Protein AF-A0A4Y2CVD7-F1 (afdb_monomer)

Organism: Araneus ventricosus (NCBI:txid182803)

InterPro domains:
  IPR005162 Retrotransposon-derived protein PEG10, N-terminal capsid-like domain [PF03732] (61-151)

Sequence (151 aa):
MTVKDSDKKSDGTPTILTYQLPRNPCFFSGDEKQDASRWLKDFERIASYNHWDDQMKLANVVFYLADTARLWFDNNEDDFTNWAAFQESLEKTFCRIEENRRQAERLLQTRAQLPGESSESYIQDVLSLCKRVNQSMPENEKIAHLMKGIN

Foldseek 3Di:
DDDDDDPPDPPPPPPPPPPDDQDDQAADALDLPDALVVSVVSLVVSCVVVVNDFVSSLVCVLVRYHHPRNVVCVVCVVQCPTNVSVVVVSCVRRHPLVVQLVVLVVCLVVQAADVVRDLVNSLVSLVVSQCSNPVPDDPVVSVVSSVVRYD

Secondary structure (DSSP, 8-state):
-------------------PPPP-PPPB---TTS-HHHHHHHHHHHHHHTT--HHHHHHHHGGGB-HHHHHHHHHHGGG-SSHHHHHHHHHHHH--HHHHHHHHHHHHHH--PPTT--HHHHHHHHHHHHHHH-TT--HHHHHHHHHHH--

Solvent-accessible surface area (backbone atoms only — not comparable to full-atom values): 9102 Å² total; per-residue (Å²): 135,90,86,82,87,80,84,81,76,78,84,75,73,79,81,77,80,77,82,74,77,77,69,79,62,76,73,41,42,67,51,90,89,5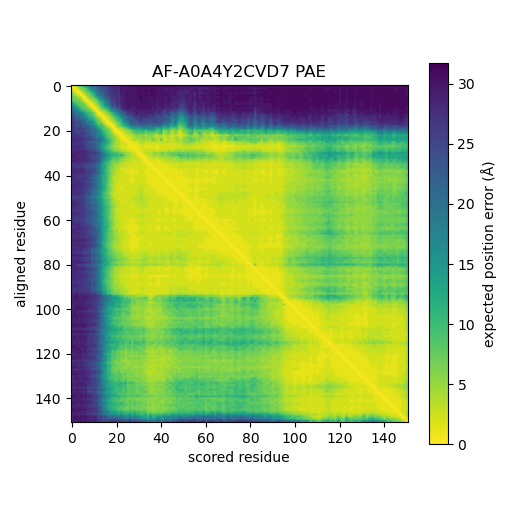4,56,47,67,59,51,52,52,52,39,51,54,35,33,58,75,59,68,46,50,57,68,53,44,54,73,48,48,66,81,32,36,31,68,61,36,32,55,52,42,72,74,46,52,89,69,46,83,44,43,65,53,41,51,54,50,49,42,71,74,53,42,54,60,70,59,55,20,54,51,26,46,56,48,54,75,70,51,54,63,52,94,90,58,52,69,66,59,44,51,53,51,52,53,51,28,45,43,53,53,35,79,81,61,52,68,71,59,53,48,53,51,54,62,72,18,66,128

pLDDT: mean 87.21, std 16.35, range [35.5, 97.69]

Radius of gyration: 24.81 Å; Cα contacts (8 Å, |Δi|>4): 114; chains: 1; bounding box: 77×60×50 Å

Nearest PDB structures (foldseek):
  6taq-assembly1_A  TM=8.197E-01  e=2.285E-03  Drosophila melanogaster
  6s7x-assembly1_B  TM=5.340E-01  e=1.467E-03  Drosophila melanogaster
  7r1z-assembly1_A  TM=5.371E-01  e=1.831E-03  Rattus norvegicus
  7r23-assembly1_A  TM=4.736E-01  e=2.162E-03  Homo sapiens
  6tno-assembly1_A  TM=9.244E-01  e=2.390E-01  Felis catus

Structure (mmCIF, N/CA/C/O backbone):
data_AF-A0A4Y2CVD7-F1
#
_entry.id   AF-A0A4Y2CVD7-F1
#
loop_
_atom_site.group_PDB
_atom_site.id
_atom_site.type_symbol
_atom_site.label_atom_id
_atom_site.label_alt_id
_atom_site.label_comp_id
_atom_site.label_asym_id
_atom_site.la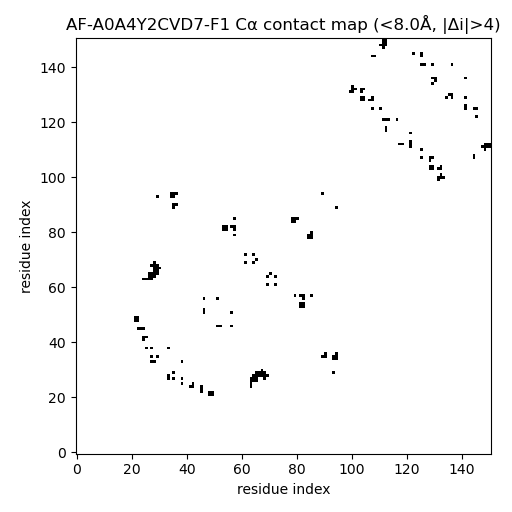bel_entity_id
_atom_site.label_seq_id
_atom_site.pdbx_PDB_ins_code
_atom_site.Cartn_x
_atom_site.Cartn_y
_atom_site.Cartn_z
_atom_site.occupancy
_atom_site.B_iso_or_equiv
_atom_site.auth_seq_id
_atom_site.auth_comp_id
_atom_site.auth_asym_id
_atom_site.auth_atom_id
_atom_site.pdbx_PDB_model_num
ATOM 1 N N . MET A 1 1 ? 60.241 -48.852 20.377 1.00 38.22 1 MET A N 1
ATOM 2 C CA . MET A 1 1 ? 59.762 -47.573 20.933 1.00 38.22 1 MET A CA 1
ATOM 3 C C . MET A 1 1 ? 58.635 -47.101 20.032 1.00 38.22 1 MET A C 1
ATOM 5 O O . MET A 1 1 ? 58.842 -46.948 18.839 1.00 38.22 1 MET A O 1
ATOM 9 N N . THR A 1 2 ? 57.431 -47.077 20.589 1.00 39.88 2 THR A N 1
ATOM 10 C CA . THR A 1 2 ? 56.164 -46.592 20.023 1.00 39.88 2 THR A CA 1
ATOM 11 C C . THR A 1 2 ? 56.212 -45.094 19.690 1.00 39.88 2 THR A C 1
ATOM 13 O O . THR A 1 2 ? 57.040 -44.401 20.272 1.00 39.88 2 THR A O 1
ATOM 16 N N . VAL A 1 3 ? 55.303 -44.637 18.806 1.00 35.50 3 VAL A N 1
ATOM 17 C CA . VAL A 1 3 ? 54.578 -43.328 18.712 1.00 35.50 3 VAL A CA 1
ATOM 18 C C . VAL A 1 3 ? 54.268 -43.085 17.216 1.00 35.50 3 VAL A C 1
ATOM 20 O O . VAL A 1 3 ? 55.183 -42.871 16.433 1.00 35.50 3 VAL A O 1
ATOM 23 N N . LYS A 1 4 ? 53.074 -43.464 16.734 1.00 35.88 4 LYS A N 1
ATOM 24 C CA . LYS A 1 4 ? 51.788 -42.721 16.650 1.00 35.88 4 LYS A CA 1
ATOM 25 C C . LYS A 1 4 ? 51.689 -41.732 15.472 1.00 35.88 4 LYS A C 1
ATOM 27 O O . LYS A 1 4 ? 52.351 -40.704 15.465 1.00 35.88 4 LYS A O 1
ATOM 32 N N . ASP A 1 5 ? 50.798 -42.108 14.552 1.00 41.47 5 ASP A N 1
ATOM 33 C CA . ASP A 1 5 ? 49.816 -41.351 13.760 1.00 41.47 5 ASP A CA 1
ATOM 34 C C . ASP A 1 5 ? 49.923 -39.828 13.647 1.00 41.47 5 ASP A C 1
ATOM 36 O O . ASP A 1 5 ? 49.992 -39.117 14.647 1.00 41.47 5 ASP A O 1
ATOM 40 N N . SER A 1 6 ? 49.683 -39.336 12.427 1.00 36.69 6 SER A N 1
ATOM 41 C CA . SER A 1 6 ? 48.754 -38.222 12.179 1.00 36.69 6 SER A CA 1
ATOM 42 C C . SER A 1 6 ? 48.288 -38.230 10.718 1.00 36.69 6 SER A C 1
ATOM 44 O O . SER A 1 6 ? 48.699 -37.396 9.914 1.00 36.69 6 SER A O 1
ATOM 46 N N . ASP A 1 7 ? 47.398 -39.169 10.382 1.00 42.44 7 ASP A N 1
ATOM 47 C CA . ASP A 1 7 ? 46.504 -39.020 9.232 1.00 42.44 7 ASP A CA 1
ATOM 48 C C . ASP A 1 7 ? 45.564 -37.840 9.502 1.00 42.44 7 ASP A C 1
ATOM 50 O O . ASP A 1 7 ? 44.662 -37.895 10.344 1.00 42.44 7 ASP A O 1
ATOM 54 N N . LYS A 1 8 ? 45.798 -36.734 8.797 1.00 43.03 8 LYS A N 1
ATOM 55 C CA . LYS A 1 8 ? 44.974 -35.530 8.873 1.00 43.03 8 LYS A CA 1
ATOM 56 C C . LYS A 1 8 ? 43.690 -35.776 8.075 1.00 43.03 8 LYS A C 1
ATOM 58 O O . LYS A 1 8 ? 43.620 -35.480 6.885 1.00 43.03 8 LYS A O 1
ATOM 63 N N . LYS A 1 9 ? 42.676 -36.352 8.730 1.00 38.94 9 LYS A N 1
ATOM 64 C CA . LYS A 1 9 ? 41.303 -36.410 8.207 1.00 38.94 9 LYS A CA 1
ATOM 65 C C . LYS A 1 9 ? 40.828 -34.985 7.922 1.00 38.94 9 LYS A C 1
ATOM 67 O O . LYS A 1 9 ? 40.829 -34.143 8.818 1.00 38.94 9 LYS A O 1
ATOM 72 N N . SER A 1 10 ? 40.442 -34.709 6.678 1.00 47.22 10 SER A N 1
ATOM 73 C CA . SER A 1 10 ? 39.703 -33.494 6.355 1.00 47.22 10 SER A CA 1
ATOM 74 C C . SER A 1 10 ? 38.309 -33.618 6.966 1.00 47.22 10 SER A C 1
ATOM 76 O O . SER A 1 10 ? 37.525 -34.465 6.534 1.00 47.22 10 SER A O 1
ATOM 78 N N . ASP A 1 11 ? 38.007 -32.787 7.959 1.00 44.97 11 ASP A N 1
ATOM 79 C CA . ASP A 1 11 ? 36.644 -32.579 8.445 1.00 44.97 11 ASP A CA 1
ATOM 80 C C . ASP A 1 11 ? 35.845 -31.865 7.346 1.00 44.97 11 ASP A C 1
ATOM 82 O O . ASP A 1 11 ? 35.737 -30.642 7.294 1.00 44.97 11 ASP A O 1
ATOM 86 N N . GLY A 1 12 ? 35.329 -32.649 6.402 1.00 53.34 12 GLY A N 1
ATOM 87 C CA . GLY A 1 12 ? 34.320 -32.203 5.456 1.00 53.34 12 GLY A CA 1
ATOM 88 C C . GLY A 1 12 ? 32.994 -32.101 6.189 1.00 53.34 12 GLY A C 1
ATOM 89 O O . GLY A 1 12 ? 32.190 -33.028 6.137 1.00 53.34 12 GLY A O 1
ATOM 90 N N . THR A 1 13 ? 32.768 -31.000 6.905 1.00 46.41 13 THR A N 1
ATOM 91 C CA . THR A 1 13 ? 31.423 -30.676 7.384 1.00 46.41 13 THR A CA 1
ATOM 92 C C . THR A 1 13 ? 30.534 -30.556 6.142 1.00 46.41 13 THR A C 1
ATOM 94 O O . THR A 1 13 ? 30.852 -29.746 5.267 1.00 46.41 13 THR A O 1
ATOM 97 N N . PRO A 1 14 ? 29.460 -31.352 5.995 1.00 54.00 14 PRO A N 1
ATOM 98 C CA . PRO A 1 14 ? 28.587 -31.219 4.843 1.00 54.00 14 PRO A CA 1
ATOM 99 C C . PRO A 1 14 ? 27.975 -29.821 4.881 1.00 54.00 14 PRO A C 1
ATOM 101 O O . PRO A 1 14 ? 27.267 -29.476 5.829 1.00 54.00 14 PRO A O 1
ATOM 104 N N . THR A 1 15 ? 28.250 -29.002 3.868 1.00 56.94 15 THR A N 1
ATOM 105 C CA . THR A 1 15 ? 27.484 -27.780 3.642 1.00 56.94 15 THR A CA 1
ATOM 106 C C . THR A 1 15 ? 26.055 -28.213 3.344 1.00 56.94 15 THR A C 1
ATOM 108 O O . THR A 1 15 ? 25.754 -28.690 2.251 1.00 56.94 15 THR A O 1
ATOM 111 N N . ILE A 1 16 ? 25.174 -28.114 4.338 1.00 57.75 16 ILE A N 1
ATOM 112 C CA . ILE A 1 16 ? 23.743 -28.307 4.127 1.00 57.7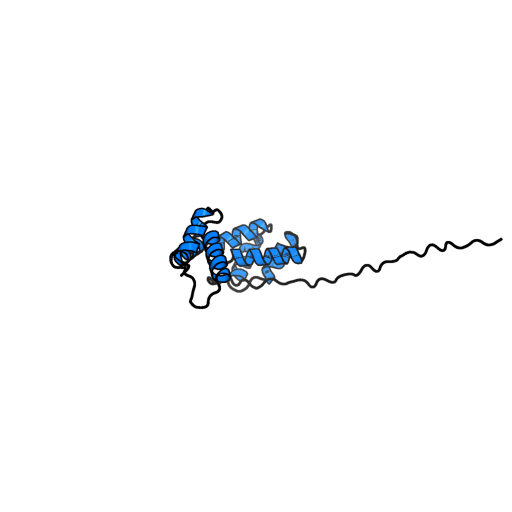5 16 ILE A CA 1
ATOM 113 C C . ILE A 1 16 ? 23.291 -27.140 3.249 1.00 57.75 16 ILE A C 1
ATOM 115 O O . ILE A 1 16 ? 23.147 -26.017 3.727 1.00 57.75 16 ILE A O 1
ATOM 119 N N . LEU A 1 17 ? 23.103 -27.401 1.954 1.00 55.69 17 LEU A N 1
ATOM 120 C CA . LEU A 1 17 ? 22.374 -26.509 1.061 1.00 55.69 17 LEU A CA 1
ATOM 121 C C . LEU A 1 17 ? 20.924 -26.478 1.544 1.00 55.69 17 LEU A C 1
ATOM 123 O O . LEU A 1 17 ? 20.125 -27.367 1.248 1.00 55.69 17 LEU A O 1
ATOM 127 N N . THR A 1 18 ? 20.591 -25.477 2.348 1.00 60.53 18 THR A N 1
ATOM 128 C CA . THR A 1 18 ? 19.207 -25.187 2.698 1.00 60.53 18 THR A CA 1
ATOM 129 C C . THR A 1 18 ? 18.528 -24.606 1.460 1.00 60.53 18 THR A C 1
ATOM 131 O O . THR A 1 18 ? 18.665 -23.428 1.145 1.00 60.53 18 THR A O 1
ATOM 134 N N . TYR A 1 19 ? 17.799 -25.444 0.723 1.00 66.00 19 TYR A N 1
ATOM 135 C CA . TYR A 1 19 ? 16.910 -24.977 -0.339 1.00 66.00 19 TYR A CA 1
ATOM 136 C C . TYR A 1 19 ? 15.770 -24.177 0.301 1.00 66.00 19 TYR A C 1
ATOM 138 O O . TYR A 1 19 ? 14.814 -24.748 0.827 1.00 66.00 19 TYR A O 1
ATOM 146 N N . GLN A 1 20 ? 15.885 -22.850 0.299 1.00 75.19 20 GLN A N 1
ATOM 147 C CA . GLN A 1 20 ? 14.770 -21.976 0.646 1.00 75.19 20 GLN A CA 1
ATOM 148 C C . GLN A 1 20 ? 13.830 -21.895 -0.557 1.00 75.19 20 GLN A C 1
ATOM 150 O O . GLN A 1 20 ? 14.219 -21.444 -1.632 1.00 75.19 20 GLN A O 1
ATOM 155 N N . LEU A 1 21 ? 12.596 -22.375 -0.384 1.00 83.75 21 LEU A N 1
ATOM 156 C CA . LEU A 1 21 ? 11.560 -22.233 -1.402 1.00 83.75 21 LEU A CA 1
ATOM 157 C C . LEU A 1 21 ? 11.180 -20.750 -1.527 1.00 83.75 21 LEU A C 1
ATOM 159 O O . LEU A 1 21 ? 10.841 -20.146 -0.502 1.00 83.75 21 LEU A O 1
ATOM 163 N N . PRO A 1 22 ? 11.198 -20.170 -2.742 1.00 82.62 22 PRO A N 1
ATOM 164 C CA . PRO A 1 22 ? 10.780 -18.791 -2.943 1.00 82.62 22 PRO A CA 1
ATOM 165 C C . PRO A 1 22 ? 9.350 -18.568 -2.451 1.00 82.62 22 PRO A C 1
ATOM 167 O O . PRO A 1 22 ? 8.468 -19.409 -2.645 1.00 82.62 22 PRO A O 1
ATOM 170 N N . ARG A 1 23 ? 9.113 -17.421 -1.813 1.00 88.38 23 ARG A N 1
ATOM 171 C CA . ARG A 1 23 ? 7.761 -16.965 -1.471 1.00 88.38 23 ARG A CA 1
ATOM 172 C C . ARG A 1 23 ? 7.203 -16.119 -2.605 1.00 88.38 23 ARG A C 1
ATOM 174 O O . ARG A 1 23 ? 7.941 -15.375 -3.239 1.00 88.38 23 ARG A O 1
ATOM 181 N N . ASN A 1 24 ? 5.893 -16.187 -2.807 1.00 88.81 24 ASN A N 1
ATOM 182 C CA . ASN A 1 24 ? 5.204 -15.415 -3.836 1.00 88.81 24 ASN A CA 1
ATOM 183 C C . ASN A 1 24 ? 4.330 -14.334 -3.182 1.00 88.81 24 ASN A C 1
ATOM 185 O O . ASN A 1 24 ? 3.574 -14.661 -2.259 1.00 88.81 24 ASN A O 1
ATOM 189 N N . PRO A 1 25 ? 4.418 -13.068 -3.626 1.00 86.25 25 PRO A N 1
ATOM 190 C CA . PRO A 1 25 ? 3.459 -12.030 -3.273 1.00 86.25 25 PRO A CA 1
ATOM 191 C C . PRO A 1 25 ? 2.021 -12.396 -3.644 1.00 86.25 25 PRO A C 1
ATOM 193 O O . PRO A 1 25 ? 1.766 -13.146 -4.586 1.00 86.25 25 PRO A O 1
ATOM 196 N N . CYS A 1 26 ? 1.066 -11.831 -2.904 1.00 90.75 26 CYS A N 1
ATOM 197 C CA . CYS A 1 26 ? -0.336 -11.848 -3.310 1.00 90.75 26 CYS A CA 1
ATOM 198 C C . CYS A 1 26 ? -0.532 -10.987 -4.565 1.00 90.75 26 CYS A C 1
ATOM 200 O O . CYS A 1 26 ? 0.205 -10.025 -4.774 1.00 90.75 26 CYS A O 1
ATOM 202 N N . PHE A 1 27 ? -1.560 -11.283 -5.358 1.00 94.50 27 PHE A N 1
ATOM 203 C CA . PHE A 1 27 ? -1.909 -10.458 -6.513 1.00 94.50 27 PHE A CA 1
ATOM 204 C C . PHE A 1 27 ? -2.490 -9.098 -6.101 1.00 94.50 27 PHE A C 1
ATOM 206 O O . PHE A 1 27 ? -3.274 -9.002 -5.149 1.00 94.50 27 PHE A O 1
ATOM 213 N N . PHE A 1 28 ? -2.152 -8.066 -6.867 1.00 96.19 28 PHE A N 1
ATOM 214 C CA . PHE A 1 28 ? -2.776 -6.749 -6.817 1.00 96.19 28 PHE A CA 1
ATOM 215 C C . PHE A 1 28 ? -3.563 -6.507 -8.100 1.00 96.19 28 PHE A C 1
ATOM 217 O O . PHE A 1 28 ? -2.984 -6.454 -9.181 1.00 96.19 28 PHE A O 1
ATOM 224 N N . SER A 1 29 ? -4.885 -6.388 -7.987 1.00 95.56 29 SER A N 1
ATOM 225 C CA . SER A 1 29 ? -5.784 -6.147 -9.119 1.00 95.56 29 SER A CA 1
ATOM 226 C C . SER A 1 29 ? -5.991 -4.660 -9.416 1.00 95.56 29 SER A C 1
ATOM 228 O O . SER A 1 29 ? -6.492 -4.301 -10.481 1.00 95.56 29 SER A O 1
ATOM 230 N N . GLY A 1 30 ? -5.621 -3.777 -8.482 1.00 90.75 30 GLY A N 1
ATOM 231 C CA . GLY A 1 30 ? -5.934 -2.350 -8.566 1.00 90.75 30 GLY A CA 1
ATOM 232 C C . GLY A 1 30 ? -7.369 -2.006 -8.148 1.00 90.75 30 GLY A C 1
ATOM 233 O O . GLY A 1 30 ? -7.835 -0.912 -8.456 1.00 90.75 30 GLY A O 1
ATOM 234 N N . ASP A 1 31 ? -8.076 -2.922 -7.470 1.00 88.38 31 ASP A N 1
ATOM 235 C CA . ASP A 1 31 ? -9.389 -2.660 -6.858 1.00 88.38 31 ASP A CA 1
ATOM 236 C C . ASP A 1 31 ? -9.265 -1.625 -5.722 1.00 88.38 31 ASP A C 1
ATOM 238 O O . ASP A 1 31 ? -8.308 -1.638 -4.949 1.00 88.38 31 ASP A O 1
ATOM 242 N N . GLU A 1 32 ? -10.277 -0.771 -5.569 1.00 78.00 32 GLU A N 1
ATOM 243 C CA . GLU A 1 32 ? -10.383 0.245 -4.516 1.00 78.00 32 GLU A CA 1
ATOM 244 C C . GLU A 1 32 ? -10.336 -0.345 -3.099 1.00 78.00 32 GLU A C 1
ATOM 246 O O . GLU A 1 32 ? -9.996 0.344 -2.139 1.00 78.00 32 GLU A O 1
ATOM 251 N N . LYS A 1 33 ? -10.684 -1.628 -2.952 1.00 80.69 33 LYS A N 1
ATOM 252 C CA . LYS A 1 33 ? -10.605 -2.349 -1.672 1.00 80.69 33 LYS A CA 1
ATOM 253 C C . LYS A 1 33 ? -9.177 -2.731 -1.282 1.00 80.69 33 LYS A C 1
ATOM 255 O O . LYS A 1 33 ? -8.946 -3.089 -0.124 1.00 80.69 33 LYS A O 1
ATOM 260 N N . GLN A 1 34 ? -8.236 -2.718 -2.225 1.00 85.25 34 GLN A N 1
ATOM 261 C CA . GLN A 1 34 ? -6.839 -3.051 -1.977 1.00 85.25 34 GLN A CA 1
ATOM 262 C C . GLN A 1 34 ? -6.028 -1.785 -1.691 1.00 85.25 34 GLN A C 1
ATOM 264 O O . GLN A 1 34 ? -6.097 -0.791 -2.405 1.00 85.25 34 GLN A O 1
ATOM 269 N N . ASP A 1 35 ? -5.207 -1.836 -0.645 1.00 86.38 35 ASP A N 1
ATOM 270 C CA . ASP A 1 35 ? -4.267 -0.765 -0.323 1.00 86.38 35 ASP A CA 1
ATOM 271 C C . ASP A 1 35 ? -2.937 -1.030 -1.044 1.00 86.38 35 ASP A C 1
ATOM 273 O O . ASP A 1 35 ? -2.188 -1.937 -0.665 1.00 86.38 35 ASP A O 1
ATOM 277 N N . ALA A 1 36 ? -2.653 -0.242 -2.086 1.00 91.44 36 ALA A N 1
ATOM 278 C CA . ALA A 1 36 ? -1.425 -0.340 -2.875 1.00 91.44 36 ALA A CA 1
ATOM 279 C C . ALA A 1 36 ? -0.156 -0.178 -2.023 1.00 91.44 36 ALA A C 1
ATOM 281 O O . ALA A 1 36 ? 0.792 -0.945 -2.190 1.00 91.44 36 ALA A O 1
ATOM 282 N N . SER A 1 37 ? -0.143 0.744 -1.050 1.00 88.75 37 SER A N 1
ATOM 283 C CA . SER A 1 37 ? 0.999 0.920 -0.143 1.00 88.75 37 SER A CA 1
ATOM 284 C C . SER A 1 37 ? 1.211 -0.307 0.738 1.00 88.75 37 SER A C 1
ATOM 286 O O . SER A 1 37 ? 2.348 -0.667 1.051 1.00 88.75 37 SER A O 1
ATOM 288 N N . ARG A 1 38 ? 0.125 -0.945 1.187 1.00 88.31 38 ARG A N 1
ATOM 289 C CA . ARG A 1 38 ? 0.214 -2.185 1.967 1.00 88.31 38 ARG A CA 1
ATOM 290 C C . ARG A 1 38 ? 0.735 -3.333 1.111 1.00 88.31 38 ARG A C 1
ATOM 292 O O . ARG A 1 38 ? 1.648 -4.030 1.545 1.00 88.31 38 ARG A O 1
ATOM 299 N N . TRP A 1 39 ? 0.188 -3.496 -0.090 1.00 94.38 39 TRP A N 1
ATOM 300 C CA . TRP A 1 39 ? 0.624 -4.527 -1.024 1.00 94.38 39 TRP A CA 1
ATOM 301 C C . TRP A 1 39 ? 2.107 -4.378 -1.386 1.00 94.38 39 TRP A C 1
ATOM 303 O O . TRP A 1 39 ? 2.855 -5.346 -1.273 1.00 94.38 39 TRP A O 1
ATOM 313 N N . LEU A 1 40 ? 2.560 -3.161 -1.708 1.00 95.00 40 LEU A N 1
ATOM 314 C CA . LEU A 1 40 ? 3.958 -2.885 -2.046 1.00 95.00 40 LEU A CA 1
ATOM 315 C C . LEU A 1 40 ? 4.910 -3.231 -0.888 1.00 95.00 40 LEU A C 1
ATOM 317 O O . LEU A 1 40 ? 5.965 -3.822 -1.103 1.00 95.00 40 LEU A O 1
ATOM 321 N N . LYS A 1 41 ? 4.522 -2.940 0.362 1.00 93.31 41 LYS A N 1
ATOM 322 C CA . LYS A 1 41 ? 5.304 -3.328 1.553 1.00 93.31 41 LYS A CA 1
ATOM 323 C C . LYS A 1 41 ? 5.418 -4.842 1.715 1.00 93.31 41 LYS A C 1
ATOM 325 O O . LYS A 1 41 ? 6.470 -5.334 2.125 1.00 93.31 41 LYS A O 1
ATOM 330 N N . ASP A 1 42 ? 4.347 -5.579 1.433 1.00 94.75 42 ASP A N 1
ATOM 331 C CA . ASP A 1 42 ? 4.370 -7.040 1.502 1.00 94.75 42 ASP A CA 1
ATOM 332 C C . ASP A 1 42 ? 5.180 -7.643 0.340 1.00 94.75 42 ASP A C 1
ATOM 334 O O . ASP A 1 42 ? 5.948 -8.581 0.566 1.00 94.75 42 ASP A O 1
ATOM 338 N N . PHE A 1 43 ? 5.106 -7.055 -0.861 1.00 96.44 43 PHE A N 1
ATOM 339 C CA . PHE A 1 43 ? 5.971 -7.394 -1.994 1.00 96.44 43 PHE A CA 1
ATOM 340 C C . PHE A 1 43 ? 7.454 -7.214 -1.638 1.00 96.44 43 PHE A C 1
ATOM 342 O O . PHE A 1 43 ?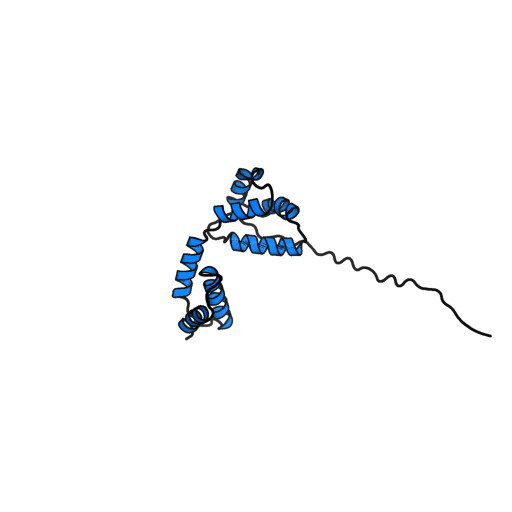 8.232 -8.151 -1.788 1.00 96.44 43 PHE A O 1
ATOM 349 N N . GLU A 1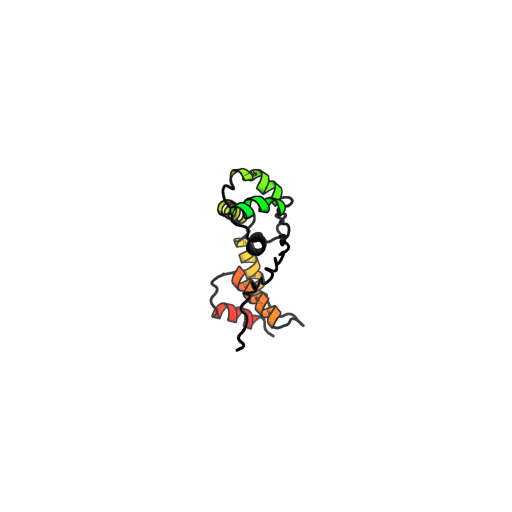 44 ? 7.843 -6.066 -1.077 1.00 96.06 44 GLU A N 1
ATOM 350 C CA . GLU A 1 44 ? 9.227 -5.771 -0.667 1.00 96.06 44 GLU A CA 1
ATOM 351 C C . GLU A 1 44 ? 9.748 -6.727 0.413 1.00 96.06 44 GLU A C 1
ATOM 353 O O . GLU A 1 44 ? 10.909 -7.150 0.391 1.00 96.06 44 GLU A O 1
ATOM 358 N N . ARG A 1 45 ? 8.886 -7.129 1.355 1.00 95.88 45 ARG A N 1
ATOM 359 C CA . ARG A 1 45 ? 9.237 -8.136 2.365 1.00 95.88 45 ARG A CA 1
ATOM 360 C C . ARG A 1 45 ? 9.552 -9.485 1.715 1.00 95.88 45 ARG A C 1
ATOM 362 O O . ARG A 1 45 ? 10.477 -10.172 2.147 1.00 95.88 45 ARG A O 1
ATOM 369 N N . ILE A 1 46 ? 8.789 -9.868 0.695 1.00 95.56 46 ILE A N 1
ATOM 370 C CA . ILE A 1 46 ? 8.985 -11.127 -0.029 1.00 95.56 46 ILE A CA 1
ATOM 371 C C . ILE A 1 46 ? 10.198 -11.046 -0.953 1.00 95.56 46 ILE A C 1
ATOM 373 O O . ILE A 1 46 ? 10.999 -11.974 -0.959 1.00 95.56 46 ILE A O 1
ATOM 377 N N . ALA A 1 47 ? 10.392 -9.924 -1.642 1.00 95.50 47 ALA A N 1
ATOM 378 C CA . ALA A 1 47 ? 11.591 -9.649 -2.422 1.00 95.50 47 ALA A CA 1
ATOM 379 C C . ALA A 1 47 ? 12.850 -9.763 -1.552 1.00 95.50 47 ALA A C 1
ATOM 381 O O . ALA A 1 47 ? 13.804 -10.433 -1.933 1.00 95.50 47 ALA A O 1
ATOM 382 N N . SER A 1 48 ? 12.813 -9.209 -0.335 1.00 95.44 48 SER A N 1
ATOM 383 C CA . SER A 1 48 ? 13.912 -9.323 0.631 1.00 95.44 48 SER A CA 1
ATOM 384 C C . SER A 1 48 ? 14.173 -10.773 1.052 1.00 95.44 48 SER A C 1
ATOM 386 O O . SER A 1 48 ? 15.326 -11.189 1.122 1.00 95.44 48 SER A O 1
ATOM 388 N N . TYR A 1 49 ? 13.116 -11.554 1.310 1.00 93.38 49 TYR A N 1
ATOM 389 C CA . TYR A 1 49 ? 13.228 -12.982 1.634 1.00 93.38 49 TYR A CA 1
ATOM 390 C C . TYR A 1 49 ? 13.787 -13.803 0.463 1.00 93.38 49 TYR A C 1
ATOM 392 O O . TYR A 1 49 ? 14.585 -14.707 0.675 1.00 93.38 49 TYR A O 1
ATOM 400 N N . ASN A 1 50 ? 13.395 -13.469 -0.767 1.00 94.19 50 ASN A N 1
ATOM 401 C CA . ASN A 1 50 ? 13.864 -14.121 -1.988 1.00 94.19 50 ASN A CA 1
ATOM 402 C C . ASN A 1 50 ? 15.218 -13.585 -2.486 1.00 94.19 50 ASN A C 1
ATOM 404 O O . ASN A 1 50 ? 15.703 -14.049 -3.516 1.00 94.19 50 ASN A O 1
ATOM 408 N N . HIS A 1 51 ? 15.812 -12.607 -1.792 1.00 93.94 51 HIS A N 1
ATOM 409 C CA . HIS A 1 51 ? 17.039 -11.918 -2.199 1.00 93.94 51 HIS A CA 1
ATOM 410 C C . HIS A 1 51 ? 16.964 -11.268 -3.592 1.00 93.94 51 HIS A C 1
ATOM 412 O O . HIS A 1 51 ? 17.948 -11.248 -4.328 1.00 93.94 51 HIS A O 1
ATOM 418 N N . TRP A 1 52 ? 15.800 -10.728 -3.956 1.00 95.94 52 TRP A N 1
ATOM 419 C CA . TRP A 1 52 ? 15.637 -9.960 -5.186 1.00 95.94 52 TRP A CA 1
ATOM 420 C C . TRP A 1 52 ? 16.246 -8.568 -5.034 1.00 95.94 52 TRP A C 1
ATOM 422 O O . TRP A 1 52 ? 15.854 -7.796 -4.153 1.00 95.94 52 TRP A O 1
ATOM 432 N N . ASP A 1 53 ? 17.172 -8.243 -5.930 1.00 96.75 53 ASP A N 1
ATOM 433 C CA . ASP A 1 53 ? 17.596 -6.867 -6.166 1.00 96.75 53 ASP A CA 1
ATOM 434 C C . ASP A 1 53 ? 16.520 -6.079 -6.937 1.00 96.75 53 ASP A C 1
ATOM 436 O O . ASP A 1 53 ? 15.490 -6.619 -7.348 1.00 96.75 53 ASP A O 1
ATOM 440 N N . ASP A 1 54 ? 16.735 -4.779 -7.123 1.00 97.38 54 ASP A N 1
ATOM 441 C CA . ASP A 1 54 ? 15.745 -3.903 -7.756 1.00 97.38 54 ASP A CA 1
ATOM 442 C C . ASP A 1 54 ? 15.461 -4.271 -9.222 1.00 97.38 54 ASP A C 1
ATOM 444 O O . ASP A 1 54 ? 14.333 -4.102 -9.690 1.00 97.38 54 ASP A O 1
ATOM 448 N N . GLN A 1 55 ? 16.439 -4.839 -9.936 1.00 96.50 55 GLN A N 1
ATOM 449 C CA . GLN A 1 55 ? 16.233 -5.320 -11.300 1.00 96.50 55 GLN A CA 1
ATOM 450 C C . GLN A 1 55 ? 15.330 -6.558 -11.304 1.00 96.50 55 GLN A C 1
ATOM 452 O O . GLN A 1 55 ? 14.389 -6.639 -12.096 1.00 96.50 55 GLN A O 1
ATOM 457 N N . MET A 1 56 ? 15.568 -7.506 -10.394 1.00 96.50 56 MET A N 1
ATOM 458 C CA . MET A 1 56 ? 14.711 -8.673 -10.214 1.00 96.50 56 MET A CA 1
ATOM 459 C C . MET A 1 56 ? 13.306 -8.273 -9.770 1.00 96.50 56 MET A C 1
ATOM 461 O O . MET A 1 56 ? 12.342 -8.819 -10.300 1.00 96.50 56 MET A O 1
ATOM 465 N N . LYS A 1 57 ? 13.156 -7.321 -8.843 1.00 97.25 57 LYS A N 1
ATOM 466 C CA . LYS A 1 57 ? 11.836 -6.824 -8.418 1.00 97.25 57 LYS A CA 1
ATOM 467 C C . LYS A 1 57 ? 11.033 -6.318 -9.608 1.00 97.25 57 LYS A C 1
ATOM 469 O O . LYS A 1 57 ? 9.909 -6.770 -9.809 1.00 97.25 57 LYS A O 1
ATOM 474 N N . LEU A 1 58 ? 11.632 -5.448 -10.420 1.00 96.94 58 LEU A N 1
ATOM 475 C CA . LEU A 1 58 ? 10.985 -4.879 -11.596 1.00 96.94 58 LEU A CA 1
ATOM 476 C C . LEU A 1 58 ? 10.643 -5.949 -12.646 1.00 96.94 58 LEU A C 1
ATOM 478 O O . LEU A 1 58 ? 9.532 -5.959 -13.163 1.00 96.94 58 LEU A O 1
ATOM 482 N N . ALA A 1 59 ? 11.542 -6.904 -12.899 1.00 95.62 59 ALA A N 1
ATOM 483 C CA . ALA A 1 59 ? 11.273 -8.010 -13.822 1.00 95.62 59 ALA A CA 1
ATOM 484 C C . ALA A 1 59 ? 10.154 -8.950 -13.333 1.00 95.62 59 ALA A C 1
ATOM 486 O O . ALA A 1 59 ? 9.486 -9.595 -14.138 1.00 95.62 59 ALA A O 1
ATOM 487 N N . ASN A 1 60 ? 9.955 -9.057 -12.015 1.00 96.00 60 ASN A N 1
ATOM 488 C CA . ASN A 1 60 ? 8.980 -9.972 -11.429 1.00 96.00 60 ASN A CA 1
ATOM 489 C C . ASN A 1 60 ? 7.622 -9.324 -11.128 1.00 96.00 60 ASN A C 1
ATOM 491 O O . ASN A 1 60 ? 6.621 -10.037 -11.064 1.00 96.00 60 ASN A O 1
ATOM 495 N N . VAL A 1 61 ? 7.557 -8.006 -10.915 1.00 96.75 61 VAL A N 1
ATOM 496 C CA . VAL A 1 61 ? 6.361 -7.347 -10.364 1.00 96.75 61 VAL A CA 1
ATOM 497 C C . VAL A 1 61 ? 5.115 -7.553 -11.223 1.00 96.75 61 VAL A C 1
ATOM 499 O O . VAL A 1 61 ? 4.040 -7.802 -10.682 1.00 96.75 61 VAL A O 1
ATOM 502 N N . VAL A 1 62 ? 5.272 -7.567 -12.548 1.00 96.50 62 VAL A N 1
ATOM 503 C CA . VAL A 1 62 ? 4.188 -7.762 -13.520 1.00 96.50 62 VAL A CA 1
ATOM 504 C C . VAL A 1 62 ? 3.438 -9.089 -13.335 1.00 96.50 62 VAL A C 1
ATOM 506 O O . VAL A 1 62 ? 2.234 -9.164 -13.590 1.00 96.50 62 VAL A O 1
ATOM 509 N N . PHE A 1 63 ? 4.108 -10.132 -12.826 1.00 96.44 63 PHE A N 1
ATOM 510 C CA . PHE A 1 63 ? 3.487 -11.433 -12.548 1.00 96.44 63 PHE A CA 1
ATOM 511 C C . PHE A 1 63 ? 2.580 -11.421 -11.320 1.00 96.44 63 PHE A C 1
ATOM 513 O O . PHE A 1 63 ? 1.834 -12.372 -11.114 1.00 96.44 63 PHE A O 1
ATOM 520 N N . TYR A 1 64 ? 2.628 -10.358 -10.519 1.00 97.00 64 TYR A N 1
ATOM 521 C CA . TYR A 1 64 ? 1.798 -10.174 -9.330 1.00 97.00 64 TYR A CA 1
ATOM 522 C C . TYR A 1 64 ? 0.775 -9.051 -9.506 1.00 97.00 64 TYR A C 1
ATOM 524 O O . TYR A 1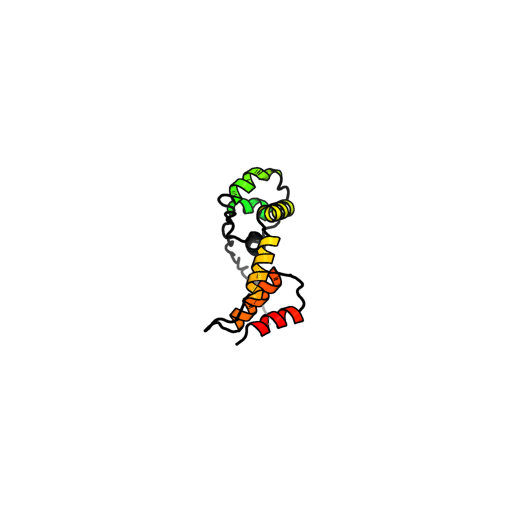 64 ? 0.069 -8.710 -8.556 1.00 97.00 64 TYR A O 1
ATOM 532 N N . LEU A 1 65 ? 0.658 -8.506 -10.718 1.00 97.31 65 LEU A N 1
ATOM 533 C CA . LEU A 1 65 ? -0.393 -7.573 -11.101 1.00 97.31 65 LEU A CA 1
ATOM 534 C C . LEU A 1 65 ? -1.495 -8.313 -11.862 1.00 97.31 65 LEU A C 1
ATOM 536 O O . LEU A 1 65 ? -1.227 -9.177 -12.699 1.00 97.31 65 LEU A O 1
ATOM 540 N N . ALA A 1 66 ? -2.739 -7.952 -11.576 1.00 97.06 66 ALA A N 1
ATOM 541 C CA . ALA A 1 66 ? -3.935 -8.480 -12.216 1.00 97.06 66 ALA A CA 1
ATOM 542 C C . ALA A 1 66 ? -4.851 -7.333 -12.668 1.00 97.06 66 ALA A C 1
ATOM 544 O O . ALA A 1 66 ? -4.681 -6.190 -12.243 1.00 97.06 66 ALA A O 1
ATOM 545 N N . ASP A 1 67 ? -5.816 -7.646 -13.531 1.00 97.00 67 ASP A N 1
ATOM 546 C CA . ASP A 1 67 ? -6.905 -6.755 -13.945 1.00 97.00 67 ASP A CA 1
ATOM 547 C C . ASP A 1 67 ? -6.441 -5.323 -14.291 1.00 97.00 67 ASP A C 1
ATOM 549 O O . ASP A 1 67 ? -5.576 -5.128 -15.148 1.00 97.00 67 ASP A O 1
ATOM 553 N N . THR A 1 68 ? -7.003 -4.312 -13.624 1.00 96.56 68 THR A N 1
ATOM 554 C CA . THR A 1 68 ? -6.708 -2.893 -13.845 1.00 96.56 68 THR A CA 1
ATOM 555 C C . THR A 1 68 ? -5.238 -2.570 -13.609 1.00 96.56 68 THR A C 1
ATOM 557 O O . THR A 1 68 ? -4.651 -1.820 -14.385 1.00 96.56 68 THR A O 1
ATOM 560 N N . ALA A 1 69 ? -4.625 -3.137 -12.567 1.00 97.12 69 ALA A N 1
ATOM 561 C CA . ALA A 1 69 ? -3.212 -2.908 -12.285 1.00 97.12 69 ALA A CA 1
ATOM 562 C C . ALA A 1 69 ? -2.308 -3.514 -13.363 1.00 97.12 69 ALA A C 1
ATOM 564 O O . ALA A 1 69 ? -1.292 -2.916 -13.710 1.00 97.12 69 ALA A O 1
ATOM 565 N N . ARG A 1 70 ? -2.689 -4.662 -13.937 1.00 97.62 70 ARG A N 1
ATOM 566 C CA . ARG A 1 70 ? -1.936 -5.260 -15.042 1.00 97.62 70 ARG A CA 1
ATOM 567 C C . ARG A 1 70 ? -2.025 -4.412 -16.309 1.00 97.62 70 ARG A C 1
ATOM 569 O O . ARG A 1 70 ? -0.995 -4.087 -16.882 1.00 97.62 70 ARG A O 1
ATOM 576 N N . LEU A 1 71 ? -3.231 -3.987 -16.684 1.00 97.62 71 LEU A N 1
ATOM 577 C CA . LEU A 1 71 ? -3.432 -3.097 -17.834 1.00 97.62 71 LEU A CA 1
ATOM 578 C C . LEU A 1 71 ? -2.706 -1.759 -17.657 1.00 97.62 71 LEU A C 1
ATOM 580 O O . LEU A 1 71 ? -2.134 -1.230 -18.604 1.00 97.62 71 LEU A O 1
ATOM 584 N N . TRP A 1 72 ? -2.723 -1.202 -16.445 1.00 97.31 72 TRP A N 1
ATOM 585 C CA . TRP A 1 72 ? -1.957 -0.002 -16.127 1.00 97.31 72 TRP A CA 1
ATOM 586 C C . TRP A 1 72 ? -0.454 -0.225 -16.312 1.00 97.31 72 TRP A C 1
ATOM 588 O O . TRP A 1 72 ? 0.192 0.632 -16.905 1.00 97.31 72 TRP A O 1
ATOM 598 N N . PHE A 1 73 ? 0.090 -1.355 -15.854 1.00 97.69 73 PHE A N 1
ATOM 599 C CA . PHE A 1 73 ? 1.507 -1.657 -16.040 1.00 97.69 73 PHE A CA 1
ATOM 600 C C . PHE A 1 73 ? 1.865 -1.731 -17.522 1.00 97.69 73 PHE A C 1
ATOM 602 O O . PHE A 1 73 ? 2.750 -1.007 -17.954 1.00 97.69 73 PHE A O 1
ATOM 609 N N . ASP A 1 74 ? 1.122 -2.524 -18.297 1.00 97.44 74 ASP A N 1
ATOM 610 C CA . ASP A 1 74 ? 1.379 -2.721 -19.728 1.00 97.44 74 ASP A CA 1
ATOM 611 C C . ASP A 1 74 ? 1.318 -1.382 -20.507 1.00 97.44 74 ASP A C 1
ATOM 613 O O . ASP A 1 74 ? 2.075 -1.163 -21.447 1.00 97.44 74 ASP A O 1
ATOM 617 N N . ASN A 1 75 ? 0.457 -0.442 -20.092 1.00 97.25 75 ASN A N 1
ATOM 618 C CA . ASN A 1 75 ? 0.346 0.887 -20.712 1.00 97.25 75 ASN A CA 1
ATOM 619 C C . ASN A 1 75 ? 1.492 1.855 -20.366 1.00 97.25 75 ASN A C 1
ATOM 621 O O . ASN A 1 75 ? 1.632 2.873 -21.040 1.00 97.25 75 ASN A O 1
ATOM 625 N N . ASN A 1 76 ? 2.246 1.596 -19.295 1.00 96.50 76 ASN A N 1
ATOM 626 C CA . ASN A 1 76 ? 3.300 2.484 -18.785 1.00 96.50 76 ASN A CA 1
ATOM 627 C C . ASN A 1 76 ? 4.655 1.754 -18.674 1.00 96.50 76 ASN A C 1
ATOM 629 O O . ASN A 1 76 ? 5.570 2.261 -18.031 1.00 96.50 76 ASN A O 1
ATOM 633 N N . GLU A 1 77 ? 4.790 0.559 -19.262 1.00 94.81 77 GLU A N 1
ATOM 634 C CA . GLU A 1 77 ? 5.947 -0.324 -19.062 1.00 94.81 77 GLU A CA 1
ATOM 635 C C . GLU A 1 77 ? 7.265 0.353 -19.466 1.00 94.81 77 GLU A C 1
ATOM 637 O O . GLU A 1 77 ? 8.252 0.270 -18.733 1.00 94.81 77 GLU A O 1
ATOM 642 N N . ASP A 1 78 ? 7.249 1.108 -20.568 1.00 95.44 78 ASP A N 1
ATOM 643 C CA . ASP A 1 78 ? 8.405 1.855 -21.078 1.00 95.44 78 ASP A CA 1
ATOM 644 C C . ASP A 1 78 ? 8.903 2.951 -20.111 1.00 95.44 78 ASP A C 1
ATOM 646 O O . ASP A 1 78 ? 10.077 3.332 -20.155 1.00 95.44 78 ASP A O 1
ATOM 650 N N . ASP A 1 79 ? 8.049 3.438 -19.202 1.00 94.44 79 ASP A N 1
ATOM 651 C CA . ASP A 1 79 ? 8.403 4.472 -18.223 1.00 94.44 79 ASP A CA 1
ATOM 652 C C . ASP A 1 79 ? 9.107 3.887 -16.982 1.00 94.44 79 ASP A C 1
ATOM 654 O O . ASP A 1 79 ? 9.798 4.600 -16.240 1.00 94.44 79 ASP A O 1
ATOM 658 N N . PHE A 1 80 ? 8.986 2.577 -16.741 1.00 95.19 80 PHE A N 1
ATOM 659 C CA . PHE A 1 80 ? 9.546 1.909 -15.564 1.00 95.19 80 PHE A CA 1
ATOM 660 C C . PHE A 1 80 ? 11.011 1.520 -15.766 1.00 95.19 80 PHE A C 1
ATOM 662 O O . PHE A 1 80 ? 11.387 0.355 -15.763 1.00 95.19 80 PHE A O 1
ATOM 669 N N . THR A 1 81 ? 11.881 2.521 -15.888 1.00 94.31 81 THR A N 1
ATOM 670 C CA . THR A 1 81 ? 13.327 2.308 -16.106 1.00 94.31 81 THR A CA 1
ATOM 671 C C . THR A 1 81 ? 14.060 1.686 -14.911 1.00 94.31 81 THR A C 1
ATOM 673 O O . THR A 1 81 ? 15.160 1.155 -15.055 1.00 94.31 81 THR A O 1
ATOM 676 N N . ASN A 1 82 ? 13.485 1.787 -13.713 1.00 96.25 82 ASN A N 1
ATOM 677 C CA . ASN A 1 82 ? 14.020 1.239 -12.474 1.00 96.25 82 ASN A CA 1
ATOM 678 C C . ASN A 1 82 ? 12.890 1.032 -11.453 1.00 96.25 82 ASN A C 1
ATOM 680 O O . ASN A 1 82 ? 11.774 1.525 -11.628 1.00 96.25 82 ASN A O 1
ATOM 684 N N . TRP A 1 83 ? 13.192 0.317 -10.369 1.00 97.38 83 TRP A N 1
ATOM 685 C CA . TRP A 1 83 ? 12.210 0.001 -9.333 1.00 97.38 83 TRP A CA 1
ATOM 686 C C . TRP A 1 83 ? 11.589 1.247 -8.682 1.00 97.38 83 TRP A C 1
ATOM 688 O O . TRP A 1 83 ? 10.379 1.280 -8.475 1.00 97.38 83 TRP A O 1
ATOM 698 N N . ALA A 1 84 ? 12.373 2.301 -8.440 1.00 96.88 84 ALA A N 1
ATOM 699 C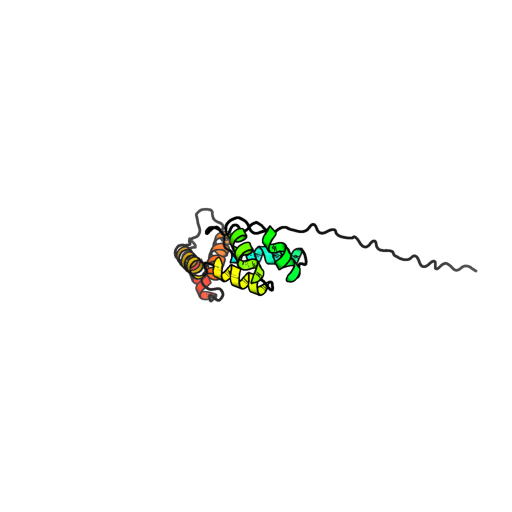 CA . ALA A 1 84 ? 11.866 3.528 -7.827 1.00 96.88 84 ALA A CA 1
ATOM 700 C C . ALA A 1 84 ? 10.839 4.248 -8.722 1.00 96.88 84 ALA A C 1
ATOM 702 O O . ALA A 1 84 ? 9.812 4.701 -8.222 1.00 96.88 84 ALA A O 1
ATOM 703 N N . ALA A 1 85 ? 11.067 4.288 -10.041 1.00 96.75 85 ALA A N 1
ATOM 704 C CA . ALA A 1 85 ? 10.114 4.854 -11.001 1.00 96.75 85 ALA A CA 1
ATOM 705 C C . ALA A 1 85 ? 8.776 4.093 -11.001 1.00 96.75 85 ALA A C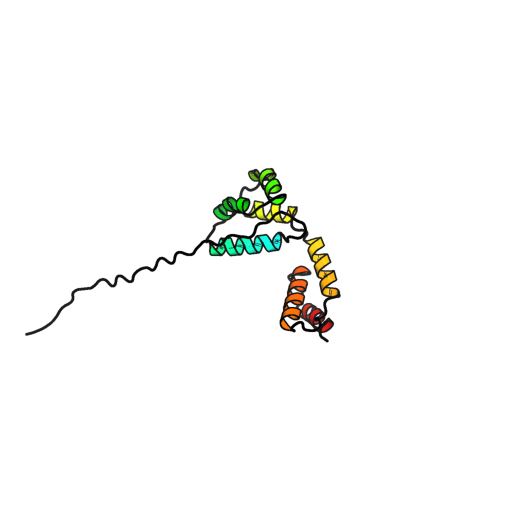 1
ATOM 707 O O . ALA A 1 85 ? 7.704 4.703 -11.016 1.00 96.75 85 ALA A O 1
ATOM 708 N N . PHE A 1 86 ? 8.828 2.759 -10.917 1.00 97.44 86 PHE A N 1
ATOM 709 C CA . PHE A 1 86 ? 7.629 1.939 -10.748 1.00 97.44 86 PHE A CA 1
ATOM 710 C C . PHE A 1 86 ? 6.905 2.253 -9.429 1.00 97.44 86 PHE A C 1
ATOM 712 O O . PHE A 1 86 ? 5.693 2.464 -9.439 1.00 97.44 86 PHE A O 1
ATOM 719 N N . GLN A 1 87 ? 7.629 2.316 -8.303 1.00 96.25 87 GLN A N 1
ATOM 720 C CA . GLN A 1 87 ? 7.043 2.608 -6.988 1.00 96.25 87 GLN A CA 1
ATOM 721 C C . GLN A 1 87 ? 6.333 3.963 -6.974 1.00 96.25 87 GLN A C 1
ATOM 723 O O . GLN A 1 87 ? 5.176 4.036 -6.569 1.00 96.25 87 GLN A O 1
ATOM 728 N N . GLU A 1 88 ? 6.989 5.014 -7.470 1.00 94.38 88 GLU A N 1
ATOM 729 C CA . GLU A 1 88 ? 6.411 6.358 -7.539 1.00 94.38 88 GLU A CA 1
ATOM 730 C C . GLU A 1 88 ? 5.133 6.376 -8.388 1.00 94.38 88 GLU A C 1
ATOM 732 O O . GLU A 1 88 ? 4.113 6.938 -7.979 1.00 94.38 88 GLU A O 1
ATOM 737 N N . SER A 1 89 ? 5.153 5.722 -9.551 1.00 95.12 89 SER A N 1
ATOM 738 C CA . SER A 1 89 ? 3.994 5.678 -10.443 1.00 95.12 89 SER A CA 1
ATOM 739 C C . SER A 1 89 ? 2.839 4.853 -9.859 1.00 95.12 89 SER A C 1
ATOM 741 O O . SER A 1 89 ? 1.677 5.270 -9.936 1.00 95.12 89 SER A O 1
ATOM 743 N N . LEU A 1 90 ? 3.141 3.717 -9.214 1.00 95.00 90 LEU A N 1
ATOM 744 C CA . LEU A 1 90 ? 2.157 2.887 -8.514 1.00 95.00 90 LEU A CA 1
ATOM 745 C C . LEU A 1 90 ? 1.494 3.686 -7.392 1.00 95.00 90 LEU A C 1
ATOM 747 O O . LEU A 1 90 ? 0.267 3.693 -7.274 1.00 95.00 90 LEU A O 1
ATOM 751 N N . GLU A 1 91 ? 2.297 4.381 -6.585 1.00 91.31 91 GLU A N 1
ATOM 752 C CA . GLU A 1 91 ? 1.792 5.198 -5.492 1.00 91.31 91 GLU A CA 1
ATOM 753 C C . GLU A 1 91 ? 0.929 6.346 -6.009 1.00 91.31 91 GLU A C 1
ATOM 755 O O . GLU A 1 91 ? -0.191 6.540 -5.544 1.00 91.31 91 GLU A O 1
ATOM 760 N N . LYS A 1 92 ? 1.382 7.058 -7.037 1.00 90.81 92 LYS A N 1
ATOM 761 C CA . LYS A 1 92 ? 0.607 8.144 -7.641 1.00 90.81 92 LYS A CA 1
ATOM 762 C C . LYS A 1 92 ? -0.731 7.675 -8.223 1.00 90.81 92 LYS A C 1
ATOM 764 O O . LYS A 1 92 ? -1.709 8.417 -8.164 1.00 90.81 92 LYS A O 1
ATOM 769 N N . THR A 1 93 ? -0.772 6.474 -8.798 1.00 92.25 93 THR A N 1
ATOM 770 C CA . THR A 1 93 ? -1.956 5.956 -9.500 1.00 92.25 93 THR A CA 1
ATOM 771 C C . THR A 1 93 ? -2.951 5.296 -8.549 1.00 92.25 93 THR A C 1
ATOM 773 O O . THR A 1 93 ? -4.154 5.532 -8.648 1.00 92.25 93 THR A O 1
ATOM 776 N N . PHE A 1 94 ? -2.463 4.474 -7.617 1.00 91.94 94 PHE A N 1
ATOM 777 C CA . PHE A 1 94 ? -3.309 3.618 -6.786 1.00 91.94 94 PHE A CA 1
ATOM 778 C C . PHE A 1 94 ? -3.303 3.986 -5.301 1.00 91.94 94 PHE A C 1
ATOM 780 O O . PHE A 1 94 ? -4.224 3.585 -4.584 1.00 91.94 94 PHE A O 1
ATOM 787 N N . CYS A 1 95 ? -2.328 4.756 -4.800 1.00 84.31 95 CYS A N 1
ATOM 788 C CA . CYS A 1 95 ? -2.369 5.184 -3.405 1.00 84.31 95 CYS A CA 1
ATOM 789 C C . CYS A 1 95 ? -3.306 6.379 -3.243 1.00 84.31 95 CYS A C 1
ATOM 791 O O . CYS A 1 95 ? -2.980 7.532 -3.516 1.00 84.31 95 CYS A O 1
ATOM 793 N N . ARG A 1 96 ? -4.475 6.109 -2.670 1.00 81.62 96 ARG A N 1
ATOM 794 C CA . ARG A 1 96 ? -5.440 7.132 -2.258 1.00 81.62 96 ARG A CA 1
ATOM 795 C C . ARG A 1 96 ? -5.064 7.711 -0.896 1.00 81.62 96 ARG A C 1
ATOM 797 O O . ARG A 1 96 ? -5.849 7.644 0.044 1.00 81.62 96 ARG A O 1
ATOM 804 N N . ILE A 1 97 ? -3.841 8.235 -0.772 1.00 79.19 97 ILE A N 1
ATOM 805 C CA . ILE A 1 97 ? -3.226 8.616 0.515 1.00 79.19 97 ILE A CA 1
ATOM 806 C C . ILE A 1 97 ? -4.170 9.497 1.344 1.00 79.19 97 ILE A C 1
ATOM 808 O O . ILE A 1 97 ? -4.476 9.165 2.488 1.00 79.19 97 ILE A O 1
ATOM 812 N N . GLU A 1 98 ? -4.700 10.571 0.755 1.00 82.81 98 GLU A N 1
ATOM 813 C CA . GLU A 1 98 ? -5.587 11.502 1.462 1.00 82.81 98 GLU A CA 1
ATOM 814 C C . GLU A 1 98 ? -6.944 10.897 1.835 1.00 82.81 98 GLU A C 1
ATOM 816 O O . GLU A 1 98 ? -7.471 11.171 2.914 1.00 82.81 98 GLU A O 1
ATOM 821 N N . GLU A 1 99 ? -7.524 10.063 0.973 1.00 84.56 99 GLU A N 1
ATOM 822 C CA . GLU A 1 99 ? -8.800 9.406 1.260 1.00 84.56 99 GLU A CA 1
ATOM 823 C C . GLU A 1 99 ? -8.639 8.356 2.365 1.00 84.56 99 GLU A C 1
ATOM 825 O O . GLU A 1 99 ? -9.399 8.357 3.335 1.00 84.56 99 GLU A O 1
ATOM 830 N N . ASN A 1 100 ? -7.584 7.542 2.285 1.00 84.06 100 ASN A N 1
ATOM 831 C CA . ASN A 1 100 ? -7.223 6.549 3.292 1.00 84.06 100 ASN A CA 1
ATOM 832 C C . ASN A 1 100 ? -6.923 7.202 4.645 1.00 84.06 100 ASN A C 1
ATOM 834 O O . ASN A 1 100 ? -7.333 6.670 5.682 1.00 84.06 100 ASN A O 1
ATOM 838 N N . ARG A 1 101 ? -6.245 8.358 4.643 1.00 89.31 101 ARG A N 1
ATOM 839 C CA . ARG A 1 101 ? -5.966 9.164 5.838 1.00 89.31 101 ARG A CA 1
ATOM 840 C C . ARG A 1 101 ? -7.260 9.686 6.461 1.00 89.31 101 ARG A C 1
ATOM 842 O O . ARG A 1 101 ? -7.498 9.448 7.641 1.00 89.31 101 ARG A O 1
ATOM 849 N N . ARG A 1 102 ? -8.149 10.302 5.670 1.00 90.31 102 ARG A N 1
ATOM 850 C CA . ARG A 1 102 ? -9.468 10.780 6.138 1.00 90.31 102 ARG A CA 1
ATOM 851 C C . ARG A 1 102 ? -10.354 9.651 6.659 1.00 90.31 102 ARG A C 1
ATOM 853 O O . ARG A 1 102 ? -11.067 9.823 7.645 1.00 90.31 102 ARG A O 1
ATOM 860 N N . GLN A 1 103 ? -10.339 8.490 6.008 1.00 89.75 103 GLN A N 1
ATOM 861 C CA . GLN A 1 103 ? -11.073 7.321 6.484 1.00 89.75 103 GLN A CA 1
ATOM 862 C C . GLN A 1 103 ? -10.505 6.831 7.821 1.00 89.75 103 GLN A C 1
ATOM 864 O O . GLN A 1 103 ? -11.274 6.566 8.745 1.00 89.75 103 GLN A O 1
ATOM 869 N N . ALA A 1 104 ? -9.176 6.756 7.946 1.00 92.44 104 ALA A N 1
ATOM 870 C CA . ALA A 1 104 ? -8.518 6.399 9.197 1.00 92.44 104 ALA A CA 1
ATOM 871 C C . ALA A 1 104 ? -8.852 7.394 10.318 1.00 92.44 104 ALA A C 1
ATOM 873 O O . ALA A 1 104 ? -9.138 6.957 11.426 1.00 92.44 104 ALA A O 1
ATOM 874 N N . GLU A 1 105 ? -8.913 8.700 10.033 1.00 94.81 105 GLU A N 1
ATOM 875 C CA . GLU A 1 105 ? -9.333 9.726 11.000 1.00 94.81 105 GLU A CA 1
ATOM 876 C C . GLU A 1 105 ? -10.755 9.475 11.511 1.00 94.81 105 GLU A C 1
ATOM 878 O O . GLU A 1 105 ? -10.989 9.475 12.719 1.00 94.81 105 GLU A O 1
ATOM 883 N N . ARG A 1 106 ? -11.709 9.211 10.609 1.00 94.62 106 ARG A N 1
ATOM 884 C CA . ARG A 1 106 ? -13.111 8.934 10.977 1.00 94.62 106 ARG A CA 1
ATOM 885 C C . ARG A 1 106 ? -13.246 7.671 11.827 1.00 94.62 106 ARG A C 1
ATOM 887 O O . ARG A 1 106 ? -13.995 7.661 12.806 1.00 94.62 106 ARG A O 1
ATOM 894 N N . LEU A 1 107 ? -12.517 6.613 11.467 1.00 94.44 107 LEU A N 1
ATOM 895 C CA . LEU A 1 107 ? -12.485 5.372 12.241 1.00 94.44 107 LEU A CA 1
ATOM 896 C C . LEU A 1 107 ? -11.865 5.616 13.617 1.00 94.44 107 LEU A C 1
ATOM 898 O O . LEU A 1 107 ? -12.474 5.280 14.625 1.00 94.44 107 LEU A O 1
ATOM 902 N N . LEU A 1 108 ? -10.713 6.285 13.676 1.00 95.81 108 LEU A N 1
ATOM 903 C CA . LEU A 1 108 ? -10.009 6.595 14.920 1.00 95.81 108 LEU A CA 1
ATOM 904 C C . LEU A 1 108 ? -10.858 7.446 15.876 1.00 95.81 108 LEU A C 1
ATOM 906 O O . LEU A 1 108 ? -10.821 7.251 17.088 1.00 95.81 108 LEU A O 1
ATOM 910 N N . GLN A 1 109 ? -11.667 8.366 15.343 1.00 93.62 109 GLN A N 1
ATOM 911 C CA . GLN A 1 109 ? -12.587 9.178 16.141 1.00 93.62 109 GLN A CA 1
ATOM 912 C C . GLN A 1 109 ? -13.709 8.364 16.790 1.00 93.62 109 GLN A C 1
ATOM 914 O O . GLN A 1 109 ? -14.185 8.755 17.856 1.00 93.62 109 GLN A O 1
ATOM 919 N N . THR A 1 110 ? -14.151 7.278 16.162 1.00 93.75 110 THR A N 1
ATOM 920 C CA . THR A 1 110 ? -15.308 6.478 16.603 1.00 93.75 110 THR A CA 1
ATOM 921 C C . THR A 1 110 ? -14.912 5.149 17.245 1.00 93.75 110 THR A C 1
ATOM 923 O O . THR A 1 110 ? -15.771 4.434 17.757 1.00 93.75 110 THR A O 1
ATOM 926 N N . ARG A 1 111 ? -13.616 4.821 17.257 1.00 95.88 111 ARG A N 1
ATOM 927 C CA . ARG A 1 111 ? -13.097 3.542 17.732 1.00 95.88 111 ARG A CA 1
ATOM 928 C C . ARG A 1 111 ? -13.205 3.399 19.254 1.00 95.88 111 ARG A C 1
ATOM 930 O O . ARG A 1 111 ? -12.606 4.163 20.005 1.00 95.88 111 ARG A O 1
ATOM 937 N N . ALA A 1 112 ? -13.908 2.358 19.689 1.00 95.50 112 ALA A N 1
ATOM 938 C CA . ALA A 1 112 ? -13.987 1.902 21.076 1.00 95.50 112 ALA A CA 1
ATOM 939 C C . ALA A 1 112 ? -13.825 0.381 21.137 1.00 95.50 112 ALA A C 1
ATOM 941 O O . ALA A 1 112 ? -14.145 -0.288 20.151 1.00 95.50 112 ALA A O 1
ATOM 942 N N . GLN A 1 113 ? -13.317 -0.150 22.251 1.00 96.12 113 GLN A N 1
ATOM 943 C CA . GLN A 1 113 ? -13.135 -1.585 22.461 1.00 96.12 113 GLN A CA 1
ATOM 944 C C . GLN A 1 113 ? -14.492 -2.294 22.388 1.00 96.12 113 GLN A C 1
ATOM 946 O O . GLN A 1 113 ? -15.449 -1.910 23.065 1.00 96.12 113 GLN A O 1
ATOM 951 N N . LEU A 1 114 ? -14.595 -3.311 21.531 1.00 94.69 114 LEU A N 1
ATOM 952 C CA . LEU A 1 114 ? -15.851 -4.035 21.332 1.00 94.69 114 LEU A CA 1
ATOM 953 C C . LEU A 1 114 ? -16.111 -5.038 22.471 1.00 94.69 114 LEU A C 1
ATOM 955 O O . LEU A 1 114 ? -15.162 -5.552 23.070 1.00 94.69 114 LEU A O 1
ATOM 959 N N . PRO A 1 115 ? -17.379 -5.399 22.749 1.00 94.31 115 PRO A N 1
ATOM 960 C CA . PRO A 1 115 ? -17.685 -6.481 23.679 1.00 94.31 115 PRO A CA 1
ATOM 961 C C . PRO A 1 115 ? -17.008 -7.791 23.249 1.00 94.31 115 PRO A C 1
ATOM 963 O O . PRO A 1 115 ? -17.252 -8.292 22.153 1.00 94.31 115 PRO A O 1
ATOM 966 N N . GLY A 1 116 ? -16.152 -8.339 24.115 1.00 94.25 116 GLY A N 1
ATOM 967 C CA . GLY A 1 116 ? -15.391 -9.565 23.842 1.00 94.25 116 GLY A CA 1
ATOM 968 C C . GLY A 1 116 ? -14.100 -9.369 23.036 1.00 94.25 116 GLY A C 1
ATOM 969 O O . GLY A 1 116 ? -13.379 -10.341 22.821 1.00 94.25 116 GLY A O 1
ATOM 970 N N . GLU A 1 117 ? -13.770 -8.145 22.617 1.00 95.56 117 GLU A N 1
ATOM 971 C CA . GLU A 1 117 ? -12.467 -7.835 22.028 1.00 95.56 117 GLU A CA 1
ATOM 972 C C . GLU A 1 117 ? -11.385 -7.788 23.113 1.00 95.56 117 GLU A C 1
ATOM 974 O O . GLU A 1 117 ? -11.580 -7.208 24.184 1.00 95.56 117 GLU A O 1
ATOM 979 N N . SER A 1 118 ? -10.216 -8.370 22.837 1.00 95.88 118 SER A N 1
ATOM 980 C CA . SER A 1 118 ? -9.073 -8.256 23.741 1.00 95.88 118 SER A CA 1
ATOM 981 C C . SER A 1 118 ? -8.486 -6.845 23.711 1.00 95.88 118 SER A C 1
ATOM 983 O O . SER A 1 118 ? -8.413 -6.207 22.659 1.00 95.88 118 SER A O 1
ATOM 985 N N . SER A 1 119 ? -7.984 -6.376 24.854 1.00 94.31 119 SER A N 1
ATOM 986 C CA . SER A 1 119 ? -7.327 -5.067 24.928 1.00 94.31 119 SER A CA 1
ATOM 987 C C . SER A 1 119 ? -6.145 -4.964 23.960 1.00 94.31 119 SER A C 1
ATOM 989 O O . SER A 1 119 ? -5.957 -3.919 23.355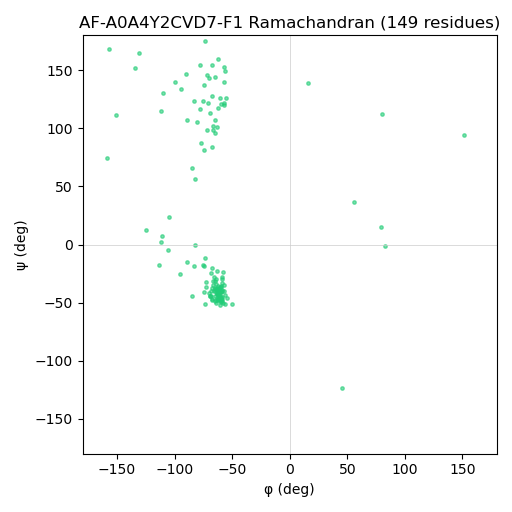 1.00 94.31 119 SER A O 1
ATOM 991 N N . GLU A 1 120 ? -5.401 -6.052 23.737 1.00 95.69 120 GLU A N 1
ATOM 992 C CA . GLU A 1 120 ? -4.302 -6.083 22.762 1.00 95.69 120 GLU A CA 1
ATOM 993 C C . GLU A 1 120 ? -4.794 -5.820 21.329 1.00 95.69 120 GLU A C 1
ATOM 995 O O . GLU A 1 120 ? -4.233 -4.977 20.636 1.00 95.69 120 GLU A O 1
ATOM 1000 N N . SER A 1 121 ? -5.872 -6.486 20.892 1.00 96.31 121 SER A N 1
ATOM 1001 C CA . SER A 1 121 ? -6.467 -6.259 19.564 1.00 96.31 121 SER A CA 1
ATOM 1002 C C . SER A 1 121 ? -6.892 -4.802 19.394 1.00 96.31 121 SER A C 1
ATOM 1004 O O . SER A 1 121 ? -6.547 -4.161 18.400 1.00 96.31 121 SER A O 1
ATOM 1006 N N . TYR A 1 122 ? -7.575 -4.261 20.406 1.00 96.06 122 TYR A N 1
ATOM 1007 C CA . TYR A 1 122 ? -8.002 -2.867 20.425 1.00 96.06 122 TYR A CA 1
ATOM 1008 C C . TYR A 1 122 ? -6.814 -1.898 20.329 1.00 96.06 122 TYR A C 1
ATOM 1010 O O . TYR A 1 122 ? -6.812 -1.003 19.482 1.00 96.06 122 TYR A O 1
ATOM 1018 N N . ILE A 1 123 ? -5.781 -2.099 21.156 1.00 95.88 123 ILE A N 1
ATOM 1019 C CA . ILE A 1 123 ? -4.583 -1.254 21.188 1.00 95.88 123 ILE A CA 1
ATOM 1020 C C . ILE A 1 123 ? -3.878 -1.273 19.829 1.00 95.88 123 ILE A C 1
ATOM 1022 O O . ILE A 1 123 ? -3.578 -0.210 19.285 1.00 95.88 123 ILE A O 1
ATOM 1026 N N . GLN A 1 124 ? -3.642 -2.454 19.249 1.00 97.12 124 GLN A N 1
ATOM 1027 C CA . GLN A 1 124 ? -2.952 -2.570 17.961 1.00 97.12 124 GLN A CA 1
ATOM 1028 C C . GLN A 1 124 ? -3.738 -1.908 16.823 1.00 97.12 124 GLN A C 1
ATOM 1030 O O . GLN A 1 124 ? -3.144 -1.259 15.958 1.00 97.12 124 GLN A O 1
ATOM 1035 N N . ASP A 1 125 ? -5.068 -2.013 16.835 1.00 96.12 125 ASP A N 1
ATOM 1036 C CA . ASP A 1 125 ? -5.919 -1.378 15.829 1.00 96.12 125 ASP A CA 1
ATOM 1037 C C . ASP A 1 125 ? -5.910 0.156 15.955 1.00 96.12 125 ASP A C 1
ATOM 1039 O O . ASP A 1 125 ? -5.704 0.860 14.965 1.00 96.12 125 ASP A O 1
ATOM 1043 N N . VAL A 1 126 ? -6.006 0.696 17.177 1.00 96.50 126 VAL A N 1
ATOM 1044 C CA . VAL A 1 126 ? -5.871 2.144 17.421 1.00 96.50 126 VAL A CA 1
ATOM 1045 C C . VAL A 1 126 ? -4.493 2.652 16.998 1.00 96.50 126 VAL A C 1
ATOM 1047 O O . VAL A 1 126 ? -4.405 3.656 16.295 1.00 96.50 126 VAL A O 1
ATOM 1050 N N . LEU A 1 127 ? -3.406 1.956 17.347 1.00 96.31 127 LEU A N 1
ATOM 1051 C CA . LEU A 1 127 ? -2.050 2.348 16.944 1.00 96.31 127 LEU A CA 1
ATOM 1052 C C . LEU A 1 127 ? -1.863 2.307 15.419 1.00 96.31 127 LEU A C 1
ATOM 1054 O O . LEU A 1 127 ? -1.225 3.198 14.847 1.00 96.31 127 LEU A O 1
ATOM 1058 N N . SER A 1 128 ? -2.443 1.304 14.756 1.00 94.38 128 SER A N 1
ATOM 1059 C CA . SER A 1 128 ? -2.473 1.195 13.295 1.00 94.38 128 SER A CA 1
ATOM 1060 C C . SER A 1 128 ? -3.209 2.380 12.660 1.00 94.38 128 SER A C 1
ATOM 1062 O O . SER A 1 128 ? -2.682 3.018 11.744 1.00 94.38 128 SER A O 1
ATOM 1064 N N . LEU A 1 129 ? -4.385 2.738 13.186 1.00 95.12 129 LEU A N 1
ATOM 1065 C CA . LEU A 1 129 ? -5.149 3.906 12.748 1.00 95.12 129 LEU A CA 1
ATOM 1066 C C . LEU A 1 129 ? -4.370 5.208 12.977 1.00 95.12 129 LEU A C 1
ATOM 1068 O O . LEU A 1 129 ? -4.240 5.994 12.043 1.00 95.12 129 LEU A O 1
ATOM 1072 N N . CYS A 1 130 ? -3.764 5.403 14.151 1.00 95.88 130 CYS A N 1
ATOM 1073 C CA . CYS A 1 130 ? -2.913 6.561 14.445 1.00 95.88 130 CYS A CA 1
ATOM 1074 C C . CYS A 1 130 ? -1.792 6.716 13.411 1.00 95.88 130 CYS A C 1
ATOM 1076 O O . CYS A 1 130 ? -1.597 7.802 12.870 1.00 95.88 130 CYS A O 1
ATOM 1078 N N . LYS A 1 131 ? -1.097 5.620 13.074 1.00 93.12 131 LYS A N 1
ATOM 1079 C CA . LYS A 1 131 ? -0.023 5.622 12.071 1.00 93.12 131 LYS A CA 1
ATOM 1080 C C . LYS A 1 131 ? -0.525 5.974 10.666 1.00 93.12 131 LYS A C 1
ATOM 1082 O O . LYS A 1 131 ? 0.211 6.605 9.912 1.00 93.12 131 LYS A O 1
ATOM 1087 N N . ARG A 1 132 ? -1.750 5.569 10.312 1.00 90.31 132 ARG A N 1
ATOM 1088 C CA . ARG A 1 132 ? -2.397 5.908 9.029 1.00 90.31 132 ARG A CA 1
ATOM 1089 C C . ARG A 1 132 ? -2.848 7.367 8.962 1.00 90.31 132 ARG A C 1
ATOM 1091 O O . ARG A 1 132 ? -2.834 7.942 7.881 1.00 90.31 132 ARG A O 1
ATOM 1098 N N . VAL A 1 133 ? -3.248 7.954 10.091 1.00 92.88 133 VAL A N 1
ATOM 1099 C CA . VAL A 1 133 ? -3.629 9.372 10.189 1.00 92.88 133 VAL A CA 1
ATOM 1100 C C . VAL A 1 133 ? -2.400 10.274 10.130 1.00 92.88 133 VAL A C 1
ATOM 1102 O O . VAL A 1 133 ? -2.349 11.217 9.344 1.00 92.88 133 VAL A O 1
ATOM 1105 N N . ASN A 1 134 ? -1.408 9.978 10.966 1.00 91.81 134 ASN A N 1
ATOM 1106 C CA . ASN A 1 134 ? -0.156 10.709 11.048 1.00 91.81 134 ASN A CA 1
ATOM 1107 C C . ASN A 1 134 ? 0.948 9.749 11.506 1.00 91.81 134 ASN A C 1
ATOM 1109 O O . ASN A 1 134 ? 0.991 9.313 12.659 1.00 91.81 134 ASN A O 1
ATOM 1113 N N . GLN A 1 135 ? 1.882 9.447 10.605 1.00 89.44 135 GLN A N 1
ATOM 1114 C CA . GLN A 1 135 ? 2.996 8.541 10.886 1.00 89.44 135 GLN A CA 1
ATOM 1115 C C . GLN A 1 135 ? 3.866 9.015 12.064 1.00 89.44 135 GLN A C 1
ATOM 1117 O O . GLN A 1 135 ? 4.429 8.185 12.780 1.00 89.44 135 GLN A O 1
ATOM 1122 N N . SER A 1 136 ? 3.910 10.327 12.300 1.00 92.50 136 SER A N 1
ATOM 1123 C CA . SER A 1 136 ? 4.649 10.986 13.379 1.00 92.50 136 SER A CA 1
ATOM 1124 C C . SER A 1 136 ? 3.733 11.470 14.510 1.00 92.50 136 SER A C 1
ATOM 1126 O O . SER A 1 136 ? 4.101 12.391 15.235 1.00 92.50 136 SER A O 1
ATOM 1128 N N . MET A 1 137 ? 2.539 10.879 14.669 1.00 94.69 137 MET A N 1
ATOM 1129 C CA . MET A 1 137 ? 1.611 11.251 15.742 1.00 94.69 137 MET A CA 1
ATOM 1130 C C . MET A 1 137 ? 2.303 11.148 17.118 1.00 94.69 137 MET A C 1
ATOM 1132 O O . MET A 1 137 ? 2.840 10.073 17.439 1.00 94.69 137 MET A O 1
ATOM 1136 N N . PRO A 1 138 ? 2.290 12.227 17.926 1.00 96.12 138 PRO A N 1
ATOM 1137 C CA . PRO A 1 138 ? 2.861 12.241 19.268 1.00 96.12 138 PRO A CA 1
ATOM 1138 C C . PRO A 1 138 ? 2.278 11.158 20.181 1.00 96.12 138 PRO A C 1
ATOM 1140 O O . PRO A 1 138 ? 1.118 10.762 20.060 1.00 96.12 138 PRO A O 1
ATOM 1143 N N . GLU A 1 139 ? 3.081 10.671 21.126 1.00 95.19 139 GLU A N 1
ATOM 1144 C CA . GLU A 1 139 ? 2.673 9.587 22.027 1.00 95.19 139 GLU A CA 1
ATOM 1145 C C . GLU A 1 139 ? 1.484 9.973 22.918 1.00 95.19 139 GLU A C 1
ATOM 1147 O O . GLU A 1 139 ? 0.561 9.181 23.091 1.00 95.19 139 GLU A O 1
ATOM 1152 N N . ASN A 1 140 ? 1.434 11.216 23.398 1.00 96.00 140 ASN A N 1
ATOM 1153 C CA . ASN A 1 140 ? 0.312 11.733 24.183 1.00 96.00 140 ASN A CA 1
ATOM 1154 C C . ASN A 1 140 ? -1.012 11.745 23.396 1.00 96.00 140 ASN A C 1
ATOM 1156 O O . ASN A 1 140 ? -2.061 11.462 23.971 1.00 96.00 140 ASN A O 1
ATOM 1160 N N . GLU A 1 141 ? -0.978 12.026 22.090 1.00 95.38 141 GLU A N 1
ATOM 1161 C CA . GLU A 1 141 ? -2.170 11.964 21.232 1.00 95.38 141 GLU A CA 1
ATOM 1162 C C . GLU A 1 141 ? -2.632 10.518 21.023 1.00 95.38 141 GLU A C 1
ATOM 1164 O O . GLU A 1 141 ? -3.823 10.223 21.137 1.00 95.38 141 GLU A O 1
ATOM 1169 N N . LYS A 1 142 ? -1.692 9.586 20.809 1.00 95.38 142 LYS A N 1
ATOM 1170 C CA . LYS A 1 142 ? -2.002 8.148 20.727 1.00 95.38 142 LYS A CA 1
ATOM 1171 C C . LYS A 1 142 ? -2.659 7.646 22.013 1.00 95.38 142 LYS A C 1
ATOM 1173 O O . LYS A 1 142 ? -3.665 6.944 21.946 1.00 95.38 142 LYS A O 1
ATOM 1178 N N . ILE A 1 143 ? -2.125 8.036 23.174 1.00 94.69 143 ILE A N 1
ATOM 1179 C CA . ILE A 1 143 ? -2.690 7.688 24.485 1.00 94.69 143 ILE A CA 1
ATOM 1180 C C . ILE A 1 143 ? -4.104 8.259 24.632 1.00 94.69 143 ILE A C 1
ATOM 1182 O O . ILE A 1 143 ? -4.997 7.545 25.079 1.00 94.69 143 ILE A O 1
ATOM 1186 N N . ALA A 1 144 ? -4.348 9.505 24.214 1.00 94.12 144 ALA A N 1
ATOM 1187 C CA . ALA A 1 144 ? -5.686 10.095 24.267 1.00 94.12 144 ALA A CA 1
ATOM 1188 C C . ALA A 1 144 ? -6.709 9.293 23.440 1.00 94.12 144 ALA A C 1
ATOM 1190 O O . ALA A 1 144 ? -7.830 9.067 23.899 1.00 94.12 144 ALA A O 1
ATOM 1191 N N . HIS A 1 145 ? -6.319 8.811 22.255 1.00 94.94 145 HIS A N 1
ATOM 1192 C CA . HIS A 1 145 ? -7.167 7.939 21.438 1.00 94.94 145 HIS A CA 1
ATOM 1193 C C . HIS A 1 145 ? -7.437 6.578 22.089 1.00 94.94 145 HIS A C 1
ATOM 1195 O O . HIS A 1 145 ? -8.572 6.108 22.039 1.00 94.94 145 HIS A O 1
ATOM 1201 N N . LEU A 1 146 ? -6.432 5.973 22.729 1.00 94.31 146 LEU A N 1
ATOM 1202 C CA . LEU A 1 146 ? -6.586 4.709 23.457 1.00 94.31 146 LEU A CA 1
ATOM 1203 C C . LEU A 1 146 ? -7.528 4.857 24.656 1.00 94.31 146 LEU A C 1
ATOM 1205 O O . LEU A 1 146 ? -8.451 4.069 24.826 1.00 94.31 146 LEU A O 1
ATOM 1209 N N . MET A 1 147 ? -7.336 5.895 25.469 1.00 92.69 147 MET A N 1
ATOM 1210 C CA . MET A 1 147 ? -8.132 6.104 26.682 1.00 92.69 147 MET A CA 1
ATOM 1211 C C . MET A 1 147 ? -9.593 6.449 26.385 1.00 92.69 147 MET A C 1
ATOM 1213 O O . MET A 1 147 ? -10.459 6.194 27.214 1.00 92.69 147 MET A O 1
ATOM 1217 N N . LYS A 1 148 ? -9.888 7.006 25.205 1.00 91.25 148 LYS A N 1
ATOM 1218 C CA . LYS A 1 148 ? -11.256 7.350 24.796 1.00 91.25 148 LYS A CA 1
ATOM 1219 C C . LYS A 1 148 ? -12.164 6.125 24.637 1.00 91.25 148 LYS A C 1
ATOM 1221 O O . LYS A 1 148 ? -13.374 6.258 24.800 1.00 91.25 148 LYS A O 1
ATOM 1226 N N . GLY A 1 149 ? -11.612 4.979 24.243 1.00 83.25 149 GLY A N 1
ATOM 1227 C CA . GLY A 1 149 ? -12.403 3.822 23.828 1.00 83.25 149 GLY A CA 1
ATOM 1228 C C . GLY A 1 149 ? -12.341 2.617 24.760 1.00 83.25 149 GLY A C 1
ATOM 1229 O O . GLY A 1 149 ? -12.948 1.601 24.431 1.00 83.25 149 GLY A O 1
ATOM 1230 N N . ILE A 1 150 ? -11.628 2.711 25.885 1.00 85.06 150 ILE A N 1
ATOM 1231 C CA . ILE A 1 150 ? -11.614 1.677 26.927 1.00 85.06 150 ILE A CA 1
ATOM 1232 C C . ILE A 1 150 ? -12.835 1.891 27.828 1.00 85.06 150 ILE A C 1
ATOM 1234 O O . ILE A 1 150 ? -13.002 2.974 28.387 1.00 85.06 150 ILE A O 1
ATOM 1238 N N . ASN A 1 151 ? -13.665 0.853 27.957 1.00 60.88 151 ASN A N 1
ATOM 1239 C CA . ASN A 1 151 ? -14.747 0.754 28.942 1.00 60.88 151 ASN A CA 1
ATOM 1240 C C . ASN A 1 151 ? -14.355 -0.215 30.056 1.00 60.88 151 ASN A C 1
ATOM 1242 O O . ASN A 1 151 ? -13.771 -1.271 29.722 1.00 60.88 151 ASN A O 1
#

Mean predicted aligned error: 9.59 Å